Protein AF-A0A2T4KDL1-F1 (afdb_monomer_lite)

Sequence (95 aa):
MGTNYYNEFQQVINNPELQRLVEEKGYKISFYLHRNFQVFSHLFSSEFVEVLTDQNHNVKDLLAEYQVLITDYSSVGLDFTLMHKKVVYFRPELL

pLDDT: mean 92.5, std 7.44, range [53.38, 97.94]

Organism: NCBI:txid586733

InterPro domains:
  IPR007554 CDP-glycerol glycerophosphotransferase [PF04464] (11-94)
  IPR043148 CDP-glycerol glycerophosphotransferase, C-terminal domain [G3DSA:3.40.50.12580] (1-94)

Structure (mmCIF, N/CA/C/O backbone):
data_AF-A0A2T4KDL1-F1
#
_entry.id   AF-A0A2T4KDL1-F1
#
loop_
_atom_site.group_PDB
_atom_site.id
_atom_site.type_symbol
_atom_site.label_atom_id
_atom_site.label_alt_id
_atom_site.label_comp_id
_atom_site.label_asym_id
_atom_site.label_entity_id
_atom_site.label_seq_id
_atom_site.pdbx_PDB_ins_code
_atom_site.Cartn_x
_atom_site.Cartn_y
_atom_site.Cartn_z
_atom_site.occupancy
_atom_site.B_iso_or_equiv
_atom_site.auth_seq_id
_atom_site.auth_comp_id
_atom_site.auth_asym_id
_atom_site.auth_atom_id
_atom_site.pdbx_PDB_model_num
ATOM 1 N N . MET A 1 1 ? 1.880 18.186 -15.427 1.00 53.38 1 MET A N 1
ATOM 2 C CA . MET A 1 1 ? 0.830 17.158 -15.586 1.00 53.38 1 MET A CA 1
ATOM 3 C C . MET A 1 1 ? 1.400 15.848 -15.075 1.00 53.38 1 MET A C 1
ATOM 5 O O . MET A 1 1 ? 2.477 15.482 -15.527 1.00 53.38 1 MET A O 1
ATOM 9 N N . GLY A 1 2 ? 0.757 15.218 -14.089 1.00 71.44 2 GLY A N 1
ATOM 10 C CA . GLY A 1 2 ? 1.140 13.882 -13.620 1.00 71.44 2 GLY A CA 1
ATOM 11 C C . GLY A 1 2 ? 0.748 12.812 -14.640 1.00 71.44 2 GLY A C 1
ATOM 12 O O . GLY A 1 2 ? -0.152 13.041 -15.449 1.00 71.44 2 GLY A O 1
ATOM 13 N N . THR A 1 3 ? 1.427 11.666 -14.624 1.00 88.75 3 THR A N 1
ATOM 14 C CA . THR A 1 3 ? 1.056 10.509 -15.455 1.00 88.75 3 THR A CA 1
ATOM 15 C C . THR A 1 3 ? -0.284 9.930 -14.995 1.00 88.75 3 THR A C 1
ATOM 17 O O . THR A 1 3 ? -0.672 10.124 -13.842 1.00 88.75 3 THR A O 1
ATOM 20 N N . ASN A 1 4 ? -0.979 9.181 -15.859 1.00 90.62 4 ASN A N 1
ATOM 21 C CA . ASN A 1 4 ? -2.208 8.478 -15.463 1.00 90.62 4 ASN A CA 1
ATOM 22 C C . ASN A 1 4 ? -1.955 7.568 -14.255 1.00 90.62 4 ASN A C 1
ATOM 24 O O . ASN A 1 4 ? -2.678 7.658 -13.272 1.00 90.62 4 ASN A O 1
ATOM 28 N N . TYR A 1 5 ? -0.855 6.805 -14.275 1.00 89.62 5 TYR A N 1
ATOM 29 C CA . TYR A 1 5 ? -0.412 5.991 -13.140 1.00 89.62 5 TYR A CA 1
ATOM 30 C C . TYR A 1 5 ? -0.352 6.794 -11.836 1.00 89.62 5 TYR A C 1
ATOM 32 O O . TYR A 1 5 ? -0.958 6.409 -10.840 1.00 89.62 5 TYR A O 1
ATOM 40 N N . TYR A 1 6 ? 0.349 7.931 -11.840 1.00 92.88 6 TYR A N 1
ATOM 41 C CA . TYR A 1 6 ? 0.473 8.757 -10.644 1.00 92.88 6 TYR A CA 1
ATOM 42 C C . TYR A 1 6 ? -0.893 9.234 -10.148 1.00 92.88 6 TYR A C 1
ATOM 44 O O . TYR A 1 6 ? -1.207 9.064 -8.975 1.00 92.88 6 TYR A O 1
ATOM 52 N N . ASN A 1 7 ? -1.712 9.792 -11.041 1.00 93.25 7 ASN A N 1
ATOM 53 C CA . ASN A 1 7 ? -3.003 10.360 -10.664 1.00 93.25 7 ASN A CA 1
ATOM 54 C C . ASN A 1 7 ? -3.959 9.292 -10.106 1.00 93.25 7 ASN A C 1
ATOM 56 O O . ASN A 1 7 ? -4.657 9.572 -9.136 1.00 93.25 7 ASN A O 1
ATOM 60 N N . GLU A 1 8 ? -3.976 8.091 -10.686 1.00 93.00 8 GLU A N 1
ATOM 61 C CA . GLU A 1 8 ? -4.808 6.967 -10.236 1.00 93.00 8 GLU A CA 1
ATOM 62 C C . GLU A 1 8 ? -4.391 6.490 -8.841 1.00 93.00 8 GLU A C 1
ATOM 64 O O . GLU A 1 8 ? -5.189 6.495 -7.904 1.00 93.00 8 GLU A O 1
ATOM 69 N N . PHE A 1 9 ? -3.116 6.138 -8.655 1.00 94.00 9 PHE A N 1
ATOM 70 C CA . PHE A 1 9 ? -2.651 5.617 -7.368 1.00 94.00 9 PHE A CA 1
ATOM 71 C C . PHE A 1 9 ? -2.664 6.683 -6.266 1.00 94.00 9 PHE A C 1
ATOM 73 O O . PHE A 1 9 ? -3.011 6.365 -5.129 1.00 94.00 9 PHE A O 1
ATOM 80 N N . GLN A 1 10 ? -2.374 7.948 -6.593 1.00 95.94 10 GLN A N 1
ATOM 81 C CA . GLN A 1 10 ? -2.481 9.057 -5.643 1.00 95.94 10 GLN A CA 1
ATOM 82 C C . GLN A 1 10 ? -3.931 9.263 -5.175 1.00 95.94 10 GLN A C 1
ATOM 84 O O . GLN A 1 10 ? -4.153 9.547 -3.998 1.00 95.94 10 GLN A O 1
ATOM 89 N N . GLN A 1 11 ? -4.923 9.084 -6.057 1.00 95.00 11 GLN A N 1
ATOM 90 C CA . GLN A 1 11 ? -6.341 9.118 -5.681 1.00 95.00 11 GLN A CA 1
ATOM 91 C C . GLN A 1 11 ? -6.736 7.918 -4.818 1.00 95.00 11 GLN A C 1
ATOM 93 O O . GLN A 1 11 ? -7.461 8.092 -3.841 1.00 95.00 11 GLN A O 1
ATOM 98 N N . VAL A 1 12 ? -6.242 6.715 -5.129 1.00 94.94 12 VAL A N 1
ATOM 99 C CA . VAL A 1 12 ? -6.520 5.511 -4.330 1.00 94.94 12 VAL A CA 1
ATOM 100 C C . VAL A 1 12 ? -6.036 5.682 -2.892 1.00 94.94 12 VAL A C 1
ATOM 102 O O . VAL A 1 12 ? -6.823 5.491 -1.969 1.00 94.94 12 VAL A O 1
ATOM 105 N N . ILE A 1 13 ? -4.781 6.092 -2.677 1.00 97.06 13 ILE A N 1
ATOM 106 C CA . ILE A 1 13 ? -4.215 6.235 -1.321 1.00 97.06 13 ILE A CA 1
ATOM 107 C C . ILE A 1 13 ? -4.763 7.446 -0.544 1.00 97.06 13 ILE A C 1
ATOM 109 O O . ILE A 1 13 ? -4.476 7.593 0.640 1.00 97.06 13 ILE A O 1
ATOM 113 N N . ASN A 1 14 ? -5.560 8.300 -1.192 1.00 97.69 14 ASN A N 1
ATOM 114 C CA . ASN A 1 14 ? -6.284 9.413 -0.569 1.00 97.69 14 ASN A CA 1
ATOM 115 C C . ASN A 1 14 ? -7.808 9.240 -0.665 1.00 97.69 14 ASN A C 1
ATOM 117 O O . ASN A 1 14 ? -8.562 10.203 -0.531 1.00 97.69 14 ASN A O 1
ATOM 121 N N . ASN A 1 15 ? -8.285 8.018 -0.912 1.00 97.19 15 ASN A N 1
ATOM 122 C CA . ASN A 1 15 ? -9.709 7.759 -1.036 1.00 97.19 15 ASN A CA 1
ATOM 123 C C . ASN A 1 15 ? -10.411 7.869 0.339 1.00 97.19 15 ASN A C 1
ATOM 125 O O . ASN A 1 15 ? -9.968 7.214 1.289 1.00 97.19 15 ASN A O 1
ATOM 129 N N . PRO A 1 16 ? -11.532 8.610 0.453 1.00 97.06 16 PRO A N 1
ATOM 130 C CA . PRO A 1 16 ? -12.261 8.758 1.716 1.00 97.06 16 PRO A CA 1
ATOM 131 C C . PRO A 1 16 ? -12.729 7.438 2.347 1.00 97.06 16 PRO A C 1
ATOM 133 O O . PRO A 1 16 ? -12.788 7.327 3.568 1.00 97.06 16 PRO A O 1
ATOM 136 N N . GLU A 1 17 ? -13.021 6.403 1.552 1.00 95.75 17 GLU A N 1
ATOM 137 C CA . GLU A 1 17 ? -13.383 5.091 2.099 1.00 95.75 17 GLU A CA 1
ATOM 138 C C . GLU A 1 17 ? -12.185 4.393 2.757 1.00 95.75 17 GLU A C 1
ATOM 140 O O . GLU A 1 17 ? -12.365 3.718 3.769 1.00 95.75 17 GLU A O 1
ATOM 145 N N . LEU A 1 18 ? -10.957 4.574 2.247 1.00 96.06 18 LEU A N 1
ATOM 146 C CA . LEU A 1 18 ? -9.761 4.071 2.934 1.00 96.06 18 LEU A CA 1
ATOM 147 C C . LEU A 1 18 ? -9.525 4.823 4.242 1.00 96.06 18 LEU A C 1
ATOM 149 O O . LEU A 1 18 ? -9.230 4.188 5.252 1.00 96.06 18 LEU A O 1
ATOM 153 N N . GLN A 1 19 ? -9.711 6.145 4.242 1.00 97.62 19 GLN A N 1
ATOM 154 C CA . GLN A 1 19 ? -9.627 6.945 5.463 1.00 97.62 19 GLN A CA 1
ATOM 155 C C . GLN A 1 19 ? -10.611 6.431 6.519 1.00 97.62 19 GLN A C 1
ATOM 157 O O . GLN A 1 19 ? -10.228 6.171 7.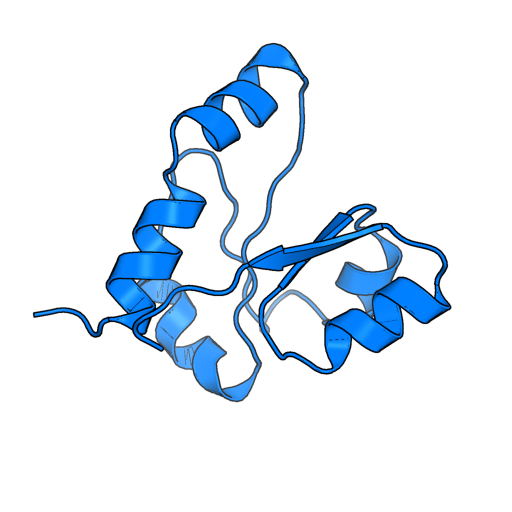658 1.00 97.62 19 GLN A O 1
ATOM 162 N N . ARG A 1 20 ? -11.858 6.169 6.117 1.00 97.75 20 ARG A N 1
ATOM 163 C CA . ARG A 1 20 ? -12.888 5.608 6.995 1.00 97.75 20 ARG A CA 1
ATOM 164 C C . ARG A 1 20 ? -12.505 4.238 7.560 1.00 97.75 20 ARG A C 1
ATOM 166 O O . ARG A 1 20 ? -12.775 3.957 8.724 1.00 97.75 20 ARG A O 1
ATOM 173 N N . LEU A 1 21 ? -11.849 3.380 6.774 1.00 96.06 21 LEU A N 1
ATOM 174 C CA . LEU A 1 21 ? -11.323 2.102 7.269 1.00 96.06 21 LEU A CA 1
ATOM 175 C C . LEU A 1 21 ? -10.230 2.299 8.331 1.00 96.06 21 LEU A C 1
ATOM 177 O O . LEU A 1 21 ? -10.205 1.561 9.319 1.00 96.06 21 LEU A O 1
ATOM 181 N N . VAL A 1 22 ? -9.345 3.280 8.161 1.00 97.06 22 VAL A N 1
ATOM 182 C CA . VAL A 1 22 ? -8.330 3.607 9.172 1.00 97.06 22 VAL A CA 1
ATOM 183 C C . VAL A 1 22 ? -8.998 4.124 10.450 1.00 97.06 22 VAL A C 1
ATOM 185 O O . VAL A 1 22 ? -8.758 3.580 11.526 1.00 97.06 22 VAL A O 1
ATOM 188 N N . GLU A 1 23 ? -9.892 5.105 10.334 1.00 97.31 23 GLU A N 1
ATOM 189 C CA . GLU A 1 23 ? -10.497 5.803 11.475 1.00 97.31 23 GLU A CA 1
ATOM 190 C C . GLU A 1 23 ? -11.531 4.955 12.237 1.00 97.31 23 GLU A C 1
ATOM 192 O O . GLU A 1 23 ? -11.497 4.889 13.464 1.00 97.31 23 GLU A O 1
ATOM 197 N N . GLU A 1 24 ? -12.443 4.270 11.539 1.00 97.62 24 GLU A N 1
ATOM 198 C CA . GLU A 1 24 ? -13.545 3.534 12.179 1.00 97.62 24 GLU A CA 1
ATOM 199 C C . GLU A 1 24 ? -13.180 2.096 12.555 1.00 97.62 24 GLU A C 1
ATOM 201 O O . GLU A 1 24 ? -13.799 1.504 13.444 1.00 97.62 24 GLU A O 1
ATOM 206 N N . LYS A 1 25 ? -12.244 1.483 11.822 1.00 95.88 25 LYS A N 1
ATOM 207 C CA . LYS A 1 25 ? -11.910 0.056 11.967 1.00 95.88 25 LYS A CA 1
ATOM 208 C C . LYS A 1 25 ? -10.474 -0.182 12.425 1.00 95.88 25 LYS A C 1
ATOM 210 O O . LYS A 1 25 ? -10.136 -1.327 12.718 1.00 95.88 25 LYS A O 1
ATOM 215 N N . GLY A 1 26 ? -9.647 0.861 12.516 1.00 96.12 26 GLY A N 1
ATOM 216 C CA . GLY A 1 26 ? -8.267 0.755 12.986 1.00 96.12 26 GLY A CA 1
ATOM 217 C C . GLY A 1 26 ? -7.342 0.023 12.014 1.00 96.12 26 GLY A C 1
ATOM 218 O O . GLY A 1 26 ? -6.351 -0.569 12.449 1.00 96.12 26 GLY A O 1
ATOM 219 N N . TYR A 1 27 ? -7.661 0.008 10.713 1.00 96.38 27 TYR A N 1
ATOM 220 C CA . TYR A 1 27 ? -6.750 -0.560 9.720 1.00 96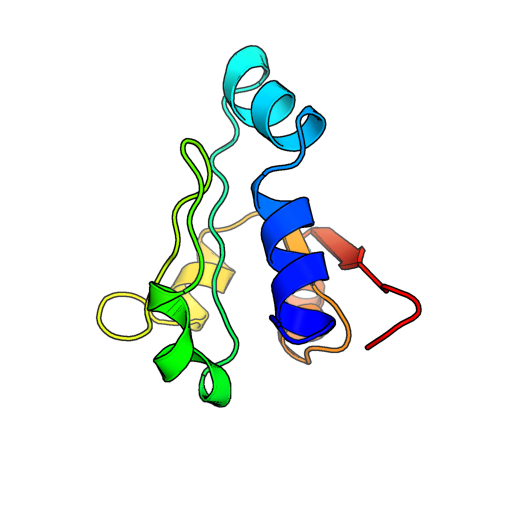.38 27 TYR A CA 1
ATOM 221 C C . TYR A 1 27 ? -5.462 0.259 9.643 1.00 96.38 27 TYR A C 1
ATOM 223 O O . TYR A 1 27 ? -5.481 1.484 9.689 1.00 96.38 27 TYR A O 1
ATOM 231 N N . LYS A 1 28 ? -4.339 -0.437 9.463 1.00 97.19 28 LYS A N 1
ATOM 232 C CA . LYS A 1 28 ? -3.074 0.170 9.049 1.00 97.19 28 LYS A CA 1
ATOM 233 C C . LYS A 1 28 ? -2.885 -0.100 7.569 1.00 97.19 28 LYS A C 1
ATOM 235 O O . LYS A 1 28 ? -2.975 -1.253 7.145 1.00 97.19 28 LYS A O 1
ATOM 240 N N . ILE A 1 29 ? -2.664 0.956 6.799 1.00 97.56 29 ILE A N 1
ATOM 241 C CA . ILE A 1 29 ? -2.524 0.875 5.350 1.00 97.56 29 ILE A CA 1
ATOM 242 C C . ILE A 1 29 ? -1.169 1.446 4.979 1.00 97.56 29 ILE A C 1
ATOM 244 O O . ILE A 1 29 ? -0.796 2.530 5.428 1.00 97.56 29 ILE A O 1
ATOM 248 N N . SER A 1 30 ? -0.462 0.719 4.124 1.00 97.12 30 SER A N 1
ATOM 249 C CA . SER A 1 30 ? 0.821 1.156 3.605 1.00 97.12 30 SER A CA 1
ATOM 250 C C . SER A 1 30 ? 0.855 1.000 2.096 1.00 97.12 30 SER A C 1
ATOM 252 O O . SER A 1 30 ? 0.283 0.062 1.537 1.00 97.12 30 SER A O 1
ATOM 254 N N . PHE A 1 31 ? 1.527 1.936 1.441 1.00 96.94 31 PHE A N 1
ATOM 255 C CA . PHE A 1 31 ? 1.710 1.975 0.004 1.00 96.94 31 PHE A CA 1
ATOM 256 C C . PHE A 1 31 ? 3.172 1.697 -0.326 1.00 96.94 31 PHE A C 1
ATOM 258 O O . PHE A 1 31 ? 4.067 2.398 0.142 1.00 96.94 31 PHE A O 1
ATOM 265 N N . TYR A 1 32 ? 3.417 0.666 -1.132 1.00 95.75 32 TYR A N 1
ATOM 266 C CA . TYR A 1 32 ? 4.759 0.255 -1.529 1.00 95.75 32 TYR A CA 1
ATOM 267 C C . TYR A 1 32 ? 4.824 0.091 -3.044 1.00 95.75 32 TYR A C 1
ATOM 269 O O . TYR A 1 32 ? 4.143 -0.757 -3.624 1.00 95.75 32 TYR A O 1
ATOM 277 N N . LEU A 1 33 ? 5.659 0.902 -3.690 1.00 94.19 33 LEU A N 1
ATOM 278 C CA . LEU A 1 33 ? 5.875 0.825 -5.131 1.00 94.19 33 LEU A CA 1
ATOM 279 C C . LEU A 1 33 ? 6.730 -0.388 -5.502 1.00 94.19 33 LEU A C 1
ATOM 281 O O . LEU A 1 33 ? 7.600 -0.831 -4.751 1.00 94.19 33 LEU A O 1
ATOM 285 N N . HIS A 1 34 ? 6.552 -0.894 -6.719 1.00 90.06 34 HIS A N 1
ATOM 286 C CA . HIS A 1 34 ? 7.474 -1.887 -7.262 1.00 90.06 34 HIS A CA 1
ATOM 287 C C . HIS A 1 34 ? 8.916 -1.341 -7.274 1.00 90.06 34 HIS A C 1
ATOM 289 O O . HIS A 1 34 ? 9.119 -0.147 -7.487 1.00 90.06 34 HIS A O 1
ATOM 295 N N . ARG A 1 35 ? 9.927 -2.208 -7.102 1.00 87.06 35 ARG A N 1
ATOM 296 C CA . ARG A 1 35 ? 11.348 -1.819 -6.958 1.00 87.06 35 ARG A CA 1
ATOM 297 C C . ARG A 1 35 ? 11.816 -0.808 -8.013 1.00 87.06 35 ARG A C 1
ATOM 299 O O . ARG A 1 35 ? 12.451 0.181 -7.679 1.00 87.06 35 ARG A O 1
ATOM 306 N N . ASN A 1 36 ? 11.447 -1.012 -9.276 1.00 89.31 36 ASN A N 1
ATOM 307 C CA . ASN A 1 36 ? 11.847 -0.119 -10.375 1.00 89.31 36 ASN A CA 1
ATOM 308 C C . ASN A 1 36 ? 11.230 1.292 -10.285 1.00 89.31 36 ASN A C 1
ATOM 310 O O . ASN A 1 36 ? 11.733 2.220 -10.907 1.00 89.31 36 ASN A O 1
ATOM 314 N N . PHE A 1 37 ? 10.152 1.450 -9.516 1.00 92.06 37 PHE A N 1
ATOM 315 C CA . PHE A 1 37 ? 9.439 2.708 -9.296 1.00 92.06 37 PHE A CA 1
ATOM 316 C C . PHE A 1 37 ? 9.745 3.336 -7.929 1.00 92.06 37 PHE A C 1
ATOM 318 O O . PHE A 1 37 ? 9.252 4.423 -7.643 1.00 92.06 37 PHE A O 1
ATOM 325 N N . GLN A 1 38 ? 10.586 2.711 -7.097 1.00 93.81 38 GLN A N 1
ATOM 326 C CA . GLN A 1 38 ? 10.930 3.211 -5.759 1.00 93.81 38 GLN A CA 1
ATOM 327 C C . GLN A 1 38 ? 11.538 4.618 -5.776 1.00 93.81 38 GLN A C 1
ATOM 329 O O . GLN A 1 38 ? 11.270 5.412 -4.874 1.00 93.81 38 GLN A O 1
ATOM 334 N N . VAL A 1 39 ? 12.254 4.978 -6.850 1.00 93.56 39 VAL A N 1
ATOM 335 C CA . VAL A 1 39 ? 12.788 6.336 -7.059 1.00 93.56 39 VAL A CA 1
ATOM 336 C C . VAL A 1 39 ? 11.700 7.415 -7.068 1.00 93.56 39 VAL A C 1
ATOM 338 O O . VAL A 1 39 ? 12.000 8.568 -6.788 1.00 93.56 39 VAL A O 1
ATOM 341 N N . PHE A 1 40 ? 10.442 7.053 -7.337 1.00 94.81 40 PHE A N 1
ATOM 342 C CA . PHE A 1 40 ? 9.289 7.956 -7.379 1.00 94.81 40 PHE A CA 1
ATOM 343 C C . PHE A 1 40 ? 8.427 7.915 -6.112 1.00 94.81 40 PHE A C 1
ATOM 345 O O . PHE A 1 40 ? 7.426 8.622 -6.052 1.00 94.81 40 PHE A O 1
ATOM 352 N N . SER A 1 41 ? 8.792 7.124 -5.096 1.00 94.25 41 SER A N 1
ATOM 353 C CA . SER A 1 41 ? 8.018 6.999 -3.847 1.00 94.25 41 SER A CA 1
ATOM 354 C C . SER A 1 41 ? 7.750 8.352 -3.183 1.00 94.25 41 SER A C 1
ATOM 356 O O . SER A 1 41 ? 6.631 8.613 -2.760 1.00 94.25 41 SER A O 1
ATOM 358 N N . HIS A 1 42 ? 8.736 9.251 -3.211 1.00 94.19 42 HIS A N 1
ATOM 359 C CA . HIS A 1 42 ? 8.653 10.613 -2.675 1.00 94.19 42 HIS A CA 1
ATOM 360 C C . HIS A 1 42 ? 7.593 11.514 -3.337 1.00 94.19 42 HIS A C 1
ATOM 362 O O . HIS A 1 42 ? 7.304 12.587 -2.815 1.00 94.19 42 HIS A O 1
ATOM 368 N N . LEU A 1 43 ? 7.041 11.124 -4.491 1.00 95.81 43 LEU A N 1
ATOM 369 C CA . LEU A 1 43 ? 5.965 11.866 -5.155 1.00 95.81 43 LEU A CA 1
ATOM 370 C C . LEU A 1 43 ? 4.584 11.543 -4.571 1.00 95.81 43 LEU A C 1
ATOM 372 O O . LEU A 1 43 ? 3.642 12.308 -4.787 1.00 95.81 43 LEU A O 1
ATOM 376 N N . PHE A 1 44 ? 4.458 10.413 -3.872 1.00 96.62 44 PHE A N 1
ATOM 377 C CA . PHE A 1 44 ? 3.213 9.956 -3.270 1.00 96.62 44 PHE A CA 1
ATOM 378 C C . PHE A 1 44 ? 3.120 10.417 -1.821 1.00 96.62 44 PHE A C 1
ATOM 380 O O . PHE A 1 44 ? 4.104 10.402 -1.081 1.00 96.62 44 PHE A O 1
ATOM 387 N N . SER A 1 45 ? 1.919 10.803 -1.406 1.00 97.06 45 SER A N 1
ATOM 388 C CA . SER A 1 45 ? 1.653 11.233 -0.034 1.00 97.06 45 SER A CA 1
ATOM 389 C C . SER A 1 45 ? 0.198 11.002 0.353 1.00 97.06 45 SER A C 1
ATOM 391 O O . SER A 1 45 ? -0.699 11.029 -0.494 1.00 97.06 45 SER A O 1
ATOM 393 N N . SER A 1 46 ? -0.023 10.763 1.641 1.00 97.75 46 SER A N 1
ATOM 394 C CA . SER A 1 46 ? -1.336 10.628 2.267 1.00 97.75 46 SER A CA 1
ATOM 395 C C . SER A 1 46 ? -1.196 10.915 3.760 1.00 97.75 46 SER A C 1
ATOM 397 O O . SER A 1 46 ? -0.147 10.646 4.345 1.00 97.75 46 SER A O 1
ATOM 399 N N . GLU A 1 47 ? -2.248 11.447 4.378 1.00 97.38 47 GLU A N 1
ATOM 400 C CA . GLU A 1 47 ? -2.284 11.722 5.823 1.00 97.38 47 GLU A CA 1
ATOM 401 C C . GLU A 1 47 ? -2.537 10.454 6.658 1.00 97.38 47 GLU A C 1
ATOM 403 O O . GLU A 1 47 ? -2.296 10.439 7.863 1.00 97.38 47 GLU A O 1
ATOM 408 N N . PHE A 1 48 ? -3.033 9.380 6.034 1.00 97.38 48 PHE A N 1
ATOM 409 C CA . PHE A 1 48 ? -3.467 8.157 6.725 1.00 97.38 48 PHE A CA 1
ATOM 410 C C . PHE A 1 48 ? -2.934 6.859 6.098 1.00 97.38 48 PHE A C 1
ATOM 412 O O . PHE A 1 48 ? -3.173 5.776 6.636 1.00 97.38 48 PHE A O 1
ATOM 419 N N . VAL A 1 49 ? -2.211 6.942 4.977 1.00 97.94 49 VAL A N 1
ATOM 420 C CA . VAL A 1 49 ? -1.502 5.812 4.360 1.00 97.94 49 VAL A CA 1
ATOM 421 C C . VAL A 1 49 ? -0.001 6.053 4.430 1.00 97.94 49 VAL A C 1
ATOM 423 O O . VAL A 1 49 ? 0.502 7.075 3.969 1.00 97.94 49 VAL A O 1
ATOM 426 N N . GLU A 1 50 ? 0.729 5.081 4.968 1.00 96.94 50 GLU A N 1
ATOM 427 C CA . GLU A 1 50 ? 2.183 5.159 5.090 1.00 96.94 50 GLU A CA 1
ATOM 428 C C . GLU A 1 50 ? 2.867 4.787 3.767 1.00 96.94 50 GLU A C 1
ATOM 430 O O . GLU A 1 50 ? 2.730 3.664 3.279 1.00 96.94 50 GLU A O 1
ATOM 435 N N . VAL A 1 51 ? 3.627 5.712 3.176 1.00 96.56 51 VAL A N 1
ATOM 436 C CA . VAL A 1 51 ? 4.402 5.443 1.955 1.00 96.56 51 VAL A CA 1
ATOM 437 C C . VAL A 1 51 ? 5.749 4.827 2.332 1.00 96.56 51 VAL A C 1
ATOM 439 O O . VAL A 1 51 ? 6.617 5.487 2.901 1.00 96.56 51 VAL A O 1
ATOM 442 N N . LEU A 1 52 ? 5.924 3.549 2.003 1.00 95.31 52 LEU A N 1
ATOM 443 C CA . LEU A 1 52 ? 7.109 2.769 2.345 1.00 95.31 52 LEU A CA 1
ATOM 444 C C . LEU A 1 52 ? 8.149 2.807 1.225 1.00 95.31 52 LEU A C 1
ATOM 446 O O . LEU A 1 52 ? 7.820 2.758 0.037 1.00 95.31 52 LEU A O 1
ATOM 450 N N . THR A 1 53 ? 9.422 2.802 1.620 1.00 93.50 53 THR A N 1
ATOM 451 C CA . THR A 1 53 ? 10.565 2.782 0.701 1.00 93.50 53 THR A CA 1
ATOM 452 C C . THR A 1 53 ? 11.415 1.526 0.870 1.00 93.50 53 THR A C 1
ATOM 454 O O . THR A 1 53 ? 11.433 0.896 1.932 1.00 93.50 53 THR A O 1
ATOM 457 N N . ASP A 1 54 ? 12.155 1.170 -0.179 1.00 89.31 54 ASP A N 1
ATOM 458 C CA . ASP A 1 54 ? 13.071 0.023 -0.193 1.00 89.31 54 ASP A CA 1
ATOM 459 C C . ASP A 1 54 ? 14.335 0.187 0.667 1.00 89.31 54 ASP A C 1
ATOM 461 O O . ASP A 1 54 ? 15.065 -0.783 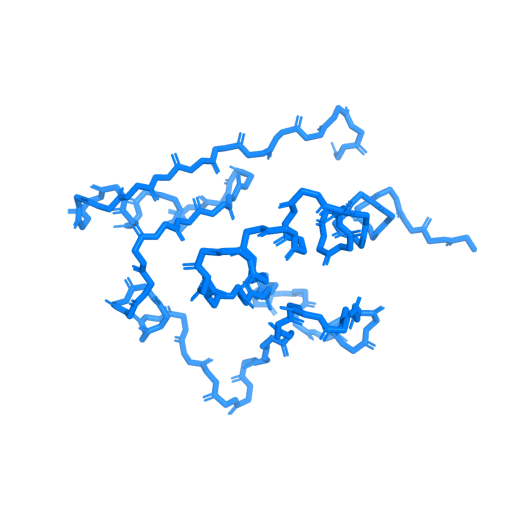0.862 1.00 89.31 54 ASP A O 1
ATOM 465 N N . GLN A 1 55 ? 14.578 1.382 1.211 1.00 86.00 55 GLN A N 1
ATOM 466 C CA . GLN A 1 55 ? 15.704 1.645 2.112 1.00 86.00 55 GLN A CA 1
ATOM 467 C C . GLN A 1 55 ? 15.516 0.969 3.472 1.00 86.00 55 GLN A C 1
ATOM 469 O O . GLN A 1 55 ? 16.476 0.480 4.059 1.00 86.00 55 GLN A O 1
ATOM 474 N N . ASN A 1 56 ? 14.270 0.932 3.953 1.00 82.19 56 ASN A N 1
ATOM 475 C CA . ASN A 1 56 ? 13.940 0.453 5.295 1.00 82.19 56 ASN A CA 1
ATOM 476 C C . ASN A 1 56 ? 13.111 -0.836 5.285 1.00 82.19 56 ASN A C 1
ATOM 478 O O . ASN A 1 56 ? 12.991 -1.477 6.324 1.00 82.19 56 ASN A O 1
ATOM 482 N N . HIS A 1 57 ? 12.546 -1.225 4.137 1.00 87.69 57 HIS A N 1
ATOM 483 C CA . HIS A 1 57 ? 11.613 -2.347 4.053 1.00 87.69 57 HIS A CA 1
ATOM 484 C C . HIS A 1 57 ? 11.993 -3.330 2.951 1.00 87.69 57 HIS A C 1
ATOM 486 O O . HIS A 1 57 ? 12.208 -2.963 1.792 1.00 87.69 57 HIS A O 1
ATOM 492 N N . ASN A 1 58 ? 12.006 -4.614 3.305 1.00 87.38 58 ASN A N 1
ATOM 493 C CA . ASN A 1 58 ? 12.126 -5.706 2.354 1.00 87.38 58 ASN A CA 1
ATOM 494 C C . ASN A 1 58 ? 10.733 -6.214 1.976 1.00 87.38 58 ASN A C 1
ATOM 496 O O . ASN A 1 58 ? 9.920 -6.506 2.850 1.00 87.38 58 ASN A O 1
ATOM 500 N N . VAL A 1 59 ? 10.482 -6.397 0.675 1.00 87.88 59 VAL A N 1
ATOM 501 C CA . VAL A 1 59 ? 9.202 -6.923 0.179 1.00 87.88 59 VAL A CA 1
ATOM 502 C C . VAL A 1 59 ? 8.795 -8.215 0.888 1.00 87.88 59 VAL A C 1
ATOM 504 O O . VAL A 1 59 ? 7.629 -8.358 1.221 1.00 87.88 59 VAL A O 1
ATOM 507 N N . LYS A 1 60 ? 9.739 -9.118 1.191 1.00 89.12 60 LYS A N 1
ATOM 508 C CA . LYS A 1 60 ? 9.453 -10.400 1.856 1.00 89.12 60 LYS A CA 1
ATOM 509 C C . LYS A 1 60 ? 8.858 -10.221 3.250 1.00 89.12 60 LYS A C 1
ATOM 511 O O . LYS A 1 60 ? 7.916 -10.933 3.589 1.00 89.12 60 LYS A O 1
AT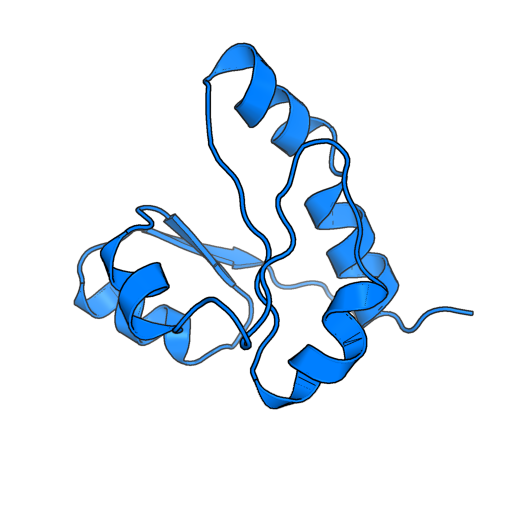OM 516 N N . ASP A 1 61 ? 9.384 -9.272 4.017 1.00 92.00 61 ASP A N 1
ATOM 517 C CA . ASP A 1 61 ? 8.907 -8.986 5.371 1.00 92.00 61 ASP A CA 1
ATOM 518 C C . ASP A 1 61 ? 7.502 -8.377 5.299 1.00 92.00 61 ASP A C 1
ATOM 520 O O . ASP A 1 61 ? 6.587 -8.838 5.981 1.00 92.00 61 ASP A O 1
ATOM 524 N N . LEU A 1 62 ? 7.273 -7.472 4.338 1.00 93.50 62 LEU A N 1
ATOM 525 C CA . LEU A 1 62 ? 5.939 -6.939 4.050 1.00 93.50 62 LEU A CA 1
ATOM 526 C C . LEU A 1 62 ? 4.949 -8.055 3.666 1.00 93.50 62 LEU A C 1
ATOM 528 O O . LEU A 1 62 ? 3.814 -8.070 4.142 1.00 93.50 62 LEU A O 1
ATOM 532 N N . LEU A 1 63 ? 5.363 -9.041 2.858 1.00 92.56 63 LEU A N 1
ATOM 533 C CA . LEU A 1 63 ? 4.487 -10.173 2.528 1.00 92.56 63 LEU A CA 1
ATOM 534 C C . LEU A 1 63 ? 4.140 -11.006 3.762 1.00 92.56 63 LEU A C 1
ATOM 536 O O . LEU A 1 63 ? 3.039 -11.548 3.833 1.00 92.56 63 LEU A O 1
ATOM 540 N N . ALA A 1 64 ? 5.049 -11.132 4.729 1.00 92.31 64 ALA A N 1
ATOM 541 C CA . ALA A 1 64 ? 4.827 -11.882 5.961 1.00 92.31 64 ALA A CA 1
ATOM 542 C C . ALA A 1 64 ? 3.902 -11.143 6.941 1.00 92.31 64 ALA A C 1
ATOM 544 O O . ALA A 1 64 ? 3.015 -11.773 7.522 1.00 92.31 64 ALA A O 1
ATOM 545 N N . GLU A 1 65 ? 4.040 -9.826 7.066 1.00 94.44 65 GLU A N 1
ATOM 546 C CA . GLU A 1 65 ? 3.324 -9.012 8.055 1.00 94.44 65 GLU A CA 1
ATOM 547 C C . GLU A 1 65 ? 1.890 -8.647 7.639 1.00 94.44 65 GLU A C 1
ATOM 549 O O . GLU A 1 65 ? 0.972 -8.669 8.463 1.00 94.44 65 GLU A O 1
ATOM 554 N N . TYR A 1 66 ? 1.657 -8.353 6.358 1.00 95.94 66 TYR A N 1
ATOM 555 C CA . TYR A 1 66 ? 0.367 -7.836 5.887 1.00 95.94 66 TYR A CA 1
ATOM 556 C C . TYR A 1 66 ? -0.640 -8.965 5.638 1.00 95.94 66 TYR A C 1
ATOM 558 O O . TYR A 1 66 ? -0.275 -10.071 5.246 1.00 95.94 66 TYR A O 1
ATOM 566 N N . GLN A 1 67 ? -1.931 -8.704 5.860 1.00 95.75 67 GLN A N 1
ATOM 567 C CA . GLN A 1 67 ? -3.004 -9.714 5.742 1.00 95.75 67 GLN A CA 1
ATOM 568 C C . GLN A 1 67 ? -3.812 -9.612 4.440 1.00 95.75 67 GLN A C 1
ATOM 570 O O . GLN A 1 67 ? -4.447 -10.582 4.017 1.00 95.75 67 GLN A O 1
ATOM 575 N N . VAL A 1 68 ? -3.803 -8.432 3.819 1.00 96.62 68 VAL A N 1
ATOM 576 C CA . VAL A 1 68 ? -4.513 -8.125 2.576 1.00 96.62 68 VAL A CA 1
ATOM 577 C C . VAL A 1 68 ? -3.554 -7.377 1.661 1.00 96.62 68 VAL A C 1
ATOM 579 O O . VAL A 1 68 ? -2.912 -6.428 2.104 1.00 96.62 68 VAL A O 1
ATOM 582 N N . LEU A 1 69 ? -3.481 -7.786 0.397 1.00 96.94 69 LEU A N 1
ATOM 583 C CA . LEU A 1 69 ? -2.752 -7.076 -0.648 1.00 96.94 69 LEU A CA 1
ATOM 584 C C . LEU A 1 69 ? -3.738 -6.499 -1.660 1.00 96.94 69 LEU A C 1
ATOM 586 O O . LEU A 1 69 ? -4.539 -7.237 -2.229 1.00 96.94 69 LEU A O 1
ATOM 590 N N . ILE A 1 70 ? -3.647 -5.195 -1.913 1.00 95.75 70 ILE A N 1
ATOM 591 C CA . ILE A 1 70 ? -4.278 -4.555 -3.069 1.00 95.75 70 ILE A CA 1
ATOM 592 C C . ILE A 1 70 ? -3.194 -4.407 -4.133 1.00 95.75 70 ILE A C 1
ATOM 594 O O . ILE A 1 70 ? -2.154 -3.805 -3.875 1.00 95.75 70 ILE A O 1
ATOM 598 N N . THR A 1 71 ? -3.398 -4.994 -5.307 1.00 94.44 71 THR A N 1
ATOM 599 C CA . THR A 1 71 ? -2.399 -4.982 -6.381 1.00 94.44 71 THR A CA 1
ATOM 600 C C . THR A 1 71 ? -3.057 -4.975 -7.755 1.00 94.44 71 THR A C 1
ATOM 602 O O . THR A 1 71 ? -4.257 -5.194 -7.872 1.00 94.44 71 THR A O 1
ATOM 605 N N . ASP A 1 72 ? -2.282 -4.698 -8.791 1.00 90.88 72 ASP A N 1
ATOM 606 C CA . ASP A 1 72 ? -2.689 -4.717 -10.192 1.00 90.88 72 ASP A CA 1
ATOM 607 C C . ASP A 1 72 ? -2.277 -6.051 -10.843 1.00 90.88 72 ASP A C 1
ATOM 609 O O . ASP A 1 72 ? -2.781 -7.107 -10.476 1.00 90.88 72 ASP A O 1
ATOM 613 N N . TYR A 1 73 ? -1.347 -6.051 -11.791 1.00 88.19 73 TYR A N 1
ATOM 614 C CA . TYR A 1 73 ? -0.862 -7.254 -12.469 1.00 88.19 73 TYR A CA 1
ATOM 615 C C . TYR A 1 73 ? 0.491 -7.738 -11.924 1.00 88.19 73 TYR A C 1
ATOM 617 O O . TYR A 1 73 ? 1.206 -8.484 -12.592 1.00 88.19 73 TYR A O 1
ATOM 625 N N . SER A 1 74 ? 0.856 -7.326 -10.707 1.00 89.69 74 SER A N 1
ATOM 626 C CA . SER A 1 74 ? 2.105 -7.731 -10.061 1.00 89.69 74 SER A CA 1
ATOM 627 C C . SER A 1 74 ? 2.139 -9.220 -9.702 1.00 89.69 74 SER A C 1
ATOM 629 O O . SER A 1 74 ? 1.197 -9.771 -9.124 1.00 89.69 74 SER A O 1
ATOM 631 N N . SER A 1 75 ? 3.289 -9.860 -9.945 1.00 92.19 75 SER A N 1
ATOM 632 C CA . SER A 1 75 ? 3.543 -11.251 -9.545 1.00 92.19 75 SER A CA 1
ATOM 633 C C . SER A 1 75 ? 3.464 -11.461 -8.031 1.00 92.19 75 SER A C 1
ATOM 635 O O . SER A 1 75 ? 3.161 -12.564 -7.591 1.00 92.19 75 SER A O 1
ATOM 637 N N . VAL A 1 76 ? 3.662 -10.406 -7.232 1.00 92.31 76 VAL A N 1
ATOM 638 C CA . VAL A 1 76 ? 3.554 -10.453 -5.763 1.00 92.31 76 VAL A CA 1
ATOM 639 C C . VAL A 1 76 ? 2.147 -10.866 -5.302 1.00 92.31 76 VAL A C 1
ATOM 641 O O . VAL A 1 76 ? 1.984 -11.458 -4.234 1.00 92.31 76 VAL A O 1
ATOM 644 N N . GLY A 1 77 ? 1.120 -10.632 -6.129 1.00 95.06 77 GLY A N 1
ATOM 645 C CA . GLY A 1 77 ? -0.226 -11.154 -5.883 1.00 95.06 77 GLY A CA 1
ATOM 646 C C . GLY A 1 77 ? -0.276 -12.684 -5.812 1.00 95.06 77 GLY A C 1
ATOM 647 O O . GLY A 1 77 ? -1.015 -13.244 -4.998 1.00 95.06 77 GLY A O 1
ATOM 648 N N . LEU A 1 78 ? 0.541 -13.375 -6.614 1.00 94.94 78 LEU A N 1
ATOM 649 C CA . LEU A 1 78 ? 0.641 -14.832 -6.563 1.00 94.94 78 LEU A CA 1
ATOM 650 C C . LEU A 1 78 ? 1.296 -15.288 -5.255 1.00 94.94 78 LEU A C 1
ATOM 652 O O . LEU A 1 78 ? 0.773 -16.195 -4.614 1.00 94.94 78 LEU A O 1
ATOM 656 N N . ASP A 1 79 ? 2.368 -14.620 -4.821 1.00 94.38 79 ASP A N 1
ATOM 657 C CA . ASP A 1 79 ? 3.047 -14.927 -3.555 1.00 94.38 79 ASP A CA 1
ATOM 658 C C . ASP A 1 79 ? 2.079 -14.821 -2.360 1.00 94.38 79 ASP A C 1
ATOM 660 O O . ASP A 1 79 ? 1.982 -15.746 -1.554 1.00 94.38 79 ASP A O 1
ATOM 664 N N . PHE A 1 80 ? 1.274 -13.752 -2.285 1.00 96.12 80 PHE A N 1
ATOM 665 C CA . PHE A 1 80 ? 0.235 -13.594 -1.253 1.00 96.12 80 PHE A CA 1
ATOM 666 C C . PHE A 1 80 ? -0.810 -14.715 -1.281 1.00 96.12 80 PHE A C 1
ATOM 668 O O . PHE A 1 80 ? -1.223 -15.224 -0.236 1.00 96.12 80 PHE A O 1
ATOM 675 N N . THR A 1 81 ? -1.237 -15.099 -2.484 1.00 94.44 81 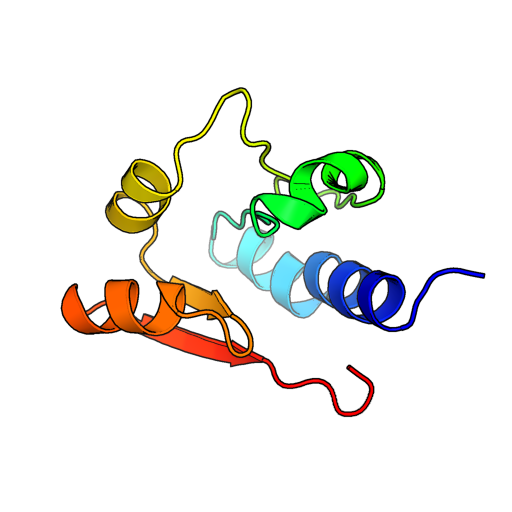THR A N 1
ATOM 676 C CA . THR A 1 81 ? -2.229 -16.161 -2.676 1.00 94.44 81 THR A CA 1
ATOM 677 C C . THR A 1 81 ? -1.684 -17.509 -2.205 1.00 94.44 81 THR A C 1
ATOM 679 O O . THR A 1 81 ? -2.387 -18.247 -1.515 1.00 94.44 81 THR A O 1
ATOM 682 N N . LEU A 1 82 ? -0.416 -17.810 -2.508 1.00 95.50 82 LEU A N 1
ATOM 683 C CA . LEU A 1 82 ? 0.273 -19.016 -2.036 1.00 95.50 82 LEU A CA 1
ATOM 684 C C . LEU A 1 82 ? 0.430 -19.041 -0.508 1.00 95.50 82 LEU A C 1
ATOM 686 O O . LEU A 1 82 ? 0.450 -20.112 0.089 1.00 95.50 82 LEU A O 1
ATOM 690 N N . MET A 1 83 ? 0.474 -17.873 0.136 1.00 95.25 83 MET A N 1
ATOM 691 C CA . MET A 1 83 ? 0.456 -17.733 1.597 1.00 95.25 83 MET A CA 1
ATOM 692 C C . MET A 1 83 ? -0.960 -17.801 2.201 1.00 95.25 83 MET A C 1
ATOM 694 O O . MET A 1 83 ? -1.122 -17.544 3.394 1.00 95.25 83 MET A O 1
ATOM 698 N N . HIS A 1 84 ? -1.987 -18.122 1.405 1.00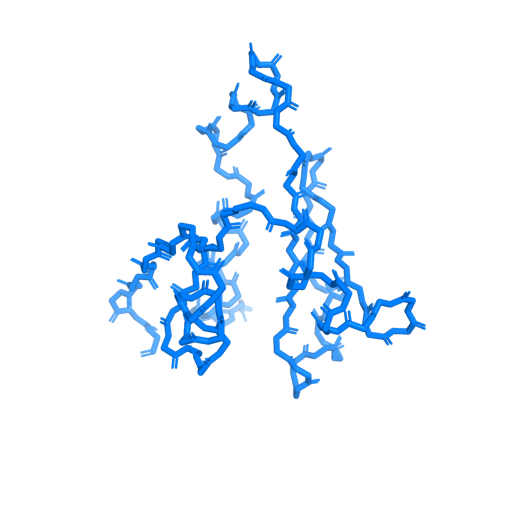 95.56 84 HIS A N 1
ATOM 699 C CA . HIS A 1 84 ? -3.402 -18.131 1.802 1.00 95.56 84 HIS A CA 1
ATOM 700 C C . HIS A 1 84 ? -3.914 -16.780 2.335 1.00 95.56 84 HIS A C 1
ATOM 702 O O . HIS A 1 84 ? -4.847 -16.725 3.141 1.00 95.56 84 HIS A O 1
ATOM 708 N N . LYS A 1 85 ? -3.315 -15.674 1.881 1.00 96.75 85 LYS A N 1
ATOM 709 C CA . LYS A 1 85 ? -3.712 -14.309 2.242 1.00 96.75 85 LYS A CA 1
ATOM 710 C C . LYS A 1 85 ? -4.638 -13.710 1.187 1.00 96.75 85 LYS A C 1
ATOM 712 O O . LYS A 1 85 ? -4.700 -14.168 0.047 1.00 96.75 85 LYS A O 1
ATOM 717 N N . LYS A 1 86 ? -5.395 -12.683 1.577 1.00 96.75 86 LYS A N 1
ATOM 718 C CA . LYS A 1 86 ? -6.391 -12.060 0.695 1.00 96.75 86 LYS A CA 1
ATOM 719 C C . LYS A 1 86 ? -5.705 -11.151 -0.322 1.00 96.75 86 LYS A C 1
ATOM 721 O O . LYS A 1 86 ? -4.871 -10.329 0.053 1.00 96.75 86 LYS A O 1
ATOM 726 N N . VAL A 1 87 ? -6.118 -11.254 -1.581 1.00 97.31 87 VAL A N 1
ATOM 727 C CA . VAL A 1 87 ? -5.658 -10.386 -2.671 1.00 97.31 87 VAL A CA 1
ATOM 728 C C . VAL A 1 87 ? -6.859 -9.704 -3.308 1.00 97.31 87 VAL A C 1
ATOM 730 O O . VAL A 1 87 ? -7.852 -10.355 -3.631 1.00 97.31 87 VAL A O 1
ATOM 733 N N . VAL A 1 88 ? -6.766 -8.391 -3.481 1.00 96.12 88 VAL A N 1
ATOM 734 C CA . VAL A 1 88 ? -7.736 -7.566 -4.197 1.00 96.12 88 VAL A CA 1
ATOM 735 C C . VAL A 1 88 ? -7.044 -6.998 -5.425 1.00 96.12 88 VAL A C 1
ATOM 737 O O . VAL A 1 88 ? -6.016 -6.333 -5.316 1.00 96.12 88 VAL A O 1
ATOM 740 N N . TYR A 1 89 ? -7.620 -7.260 -6.594 1.00 94.50 89 TYR A N 1
ATOM 741 C CA . TYR A 1 89 ? -7.089 -6.769 -7.856 1.00 94.50 89 TYR A CA 1
ATOM 742 C C . TYR A 1 89 ? -7.710 -5.419 -8.216 1.00 94.50 89 TYR A C 1
ATOM 744 O O . TYR A 1 89 ? -8.886 -5.358 -8.573 1.00 94.50 89 TYR A O 1
ATOM 752 N N . PHE A 1 90 ? -6.917 -4.352 -8.143 1.00 92.44 90 PHE A N 1
ATOM 753 C CA . PHE A 1 90 ? -7.276 -3.024 -8.628 1.00 92.44 90 PHE A CA 1
ATOM 754 C C . PHE A 1 90 ? -6.803 -2.868 -10.077 1.00 92.44 90 PHE A C 1
ATOM 756 O O . PHE A 1 90 ? -5.616 -2.995 -10.368 1.00 92.44 90 PHE A O 1
ATOM 763 N N . ARG A 1 91 ? -7.745 -2.647 -10.998 1.00 89.50 91 ARG A N 1
ATOM 764 C CA . ARG A 1 91 ? -7.499 -2.606 -12.447 1.00 89.50 91 ARG A CA 1
ATOM 765 C C . ARG A 1 91 ? -8.064 -1.307 -13.025 1.00 89.50 91 ARG A C 1
ATOM 767 O O . ARG A 1 91 ? -9.202 -1.313 -13.489 1.00 89.50 91 ARG A O 1
ATOM 774 N N . PRO A 1 92 ? -7.323 -0.196 -12.943 1.00 82.25 92 PRO A N 1
ATOM 775 C CA . PRO A 1 92 ? -7.737 1.046 -13.586 1.00 82.25 92 PRO A CA 1
ATOM 776 C C . PRO A 1 92 ? -7.709 0.882 -15.115 1.00 82.25 92 PRO A C 1
ATOM 778 O O . PRO A 1 92 ? -6.875 0.160 -15.661 1.00 82.25 92 PRO A O 1
ATOM 781 N N . GLU A 1 93 ? -8.634 1.546 -15.806 1.00 74.75 93 GLU A N 1
ATOM 782 C CA . GLU A 1 93 ? -8.825 1.409 -17.261 1.00 74.75 93 GLU A CA 1
ATOM 783 C C . GLU A 1 93 ? -7.704 2.056 -18.093 1.00 74.75 93 GLU A C 1
ATOM 785 O O . GLU A 1 93 ? -7.546 1.737 -19.269 1.00 74.75 93 GLU A O 1
ATOM 790 N N . LEU A 1 94 ? -6.939 2.975 -17.493 1.00 66.50 94 LEU A N 1
ATOM 791 C CA . LEU A 1 94 ? -6.022 3.891 -18.185 1.00 66.50 94 LEU A CA 1
ATOM 792 C C . LEU A 1 94 ? -4.531 3.665 -17.863 1.00 66.50 94 LEU A C 1
ATOM 794 O O . LEU A 1 94 ? -3.731 4.599 -18.013 1.00 66.50 94 LEU A O 1
ATOM 798 N N . LEU A 1 95 ? -4.163 2.459 -17.414 1.00 60.94 95 LEU A N 1
ATOM 799 C CA . LEU A 1 95 ? -2.767 2.045 -17.203 1.00 60.94 95 LEU A CA 1
ATOM 800 C C . LEU A 1 95 ? -2.122 1.428 -18.445 1.00 60.94 95 LEU A C 1
ATOM 802 O O . LEU A 1 95 ? -2.779 0.599 -19.110 1.00 60.94 95 LEU A O 1
#

Radius of gyration: 13.27 Å; chains: 1; bounding box: 29×36×31 Å

Secondary structure (DSSP, 8-state):
---HHHHHHHHHTT-HHHHHHHHHH----EEE--GGGGGGGGG---SSSEEE-TTT--HHHHHHH-SEEEESS-THHHHHHHTT-EEEE---TT-

Foldseek 3Di:
DDDPVLVVVLCVQAPVVVVCCCPVVVDAAEDEDDPVCLVVLVVHDDPRYHRDHPVPDDVVVVLVPDQEAEEAPDPVQVVNVVVVGHYHHDHDPRD